Protein AF-A0A2A4QXY2-F1 (afdb_monomer_lite)

Structure (mmCIF, N/CA/C/O backbone):
data_AF-A0A2A4QXY2-F1
#
_entry.id   AF-A0A2A4QXY2-F1
#
loop_
_atom_site.group_PDB
_atom_site.id
_atom_site.type_symbol
_atom_site.label_atom_id
_atom_site.label_alt_id
_atom_site.label_comp_id
_atom_site.label_asym_id
_atom_site.label_entity_id
_atom_site.label_seq_id
_atom_site.pdbx_PDB_ins_code
_atom_site.Cartn_x
_atom_site.Cartn_y
_atom_site.Cartn_z
_atom_site.occupancy
_atom_site.B_iso_or_equiv
_atom_site.auth_seq_id
_atom_site.auth_comp_id
_atom_site.auth_asym_id
_atom_site.auth_atom_id
_atom_site.pdbx_PDB_model_num
ATOM 1 N N . MET A 1 1 ? 0.274 -10.320 -3.998 1.00 64.56 1 MET A N 1
ATOM 2 C CA . MET A 1 1 ? 1.565 -10.136 -4.715 1.00 64.56 1 MET A CA 1
ATOM 3 C C . MET A 1 1 ? 1.441 -10.577 -6.177 1.00 64.56 1 MET A C 1
ATOM 5 O O . MET A 1 1 ? 1.899 -11.655 -6.527 1.00 64.56 1 MET A O 1
ATOM 9 N N . ALA A 1 2 ? 0.780 -9.792 -7.032 1.00 75.94 2 ALA A N 1
ATOM 10 C CA . ALA A 1 2 ? 0.425 -10.254 -8.383 1.00 75.94 2 ALA A CA 1
ATOM 11 C C . ALA A 1 2 ? 1.517 -10.010 -9.442 1.00 75.94 2 ALA A C 1
ATOM 13 O O . ALA A 1 2 ? 1.658 -10.800 -10.367 1.00 75.94 2 ALA A O 1
ATOM 14 N N . VAL A 1 3 ? 2.295 -8.934 -9.296 1.00 83.56 3 VAL A N 1
ATOM 15 C CA . VAL A 1 3 ? 3.229 -8.453 -10.334 1.00 83.56 3 VAL A CA 1
ATOM 16 C C . VAL A 1 3 ? 4.704 -8.723 -10.022 1.00 83.56 3 VAL A C 1
ATOM 18 O O . VAL A 1 3 ? 5.576 -8.307 -10.771 1.00 83.56 3 VAL A O 1
ATOM 21 N N . GLY A 1 4 ? 5.003 -9.405 -8.910 1.00 85.81 4 GLY A N 1
ATOM 22 C CA . GLY A 1 4 ? 6.382 -9.747 -8.535 1.00 85.81 4 GLY A CA 1
ATOM 23 C C . GLY A 1 4 ? 7.291 -8.550 -8.224 1.00 85.81 4 GLY A C 1
ATOM 24 O O . GLY A 1 4 ? 8.505 -8.721 -8.203 1.00 85.81 4 GLY A O 1
ATOM 25 N N . TYR A 1 5 ? 6.727 -7.358 -7.983 1.00 91.69 5 TYR A N 1
ATOM 26 C CA . TYR A 1 5 ? 7.481 -6.149 -7.637 1.00 91.69 5 TYR A CA 1
ATOM 27 C C . TYR A 1 5 ? 7.986 -6.213 -6.193 1.00 91.69 5 TYR A C 1
ATOM 29 O O . TYR A 1 5 ? 7.353 -5.706 -5.269 1.00 91.69 5 TYR A O 1
ATOM 37 N N . ALA A 1 6 ? 9.082 -6.940 -6.011 1.00 92.75 6 ALA A N 1
ATOM 38 C CA . ALA A 1 6 ? 9.733 -7.188 -4.738 1.00 92.75 6 ALA A CA 1
ATOM 39 C C . ALA A 1 6 ? 11.177 -7.649 -4.968 1.00 92.75 6 ALA A C 1
ATOM 41 O O . ALA A 1 6 ? 11.533 -8.143 -6.042 1.00 92.75 6 ALA A O 1
ATOM 42 N N . THR A 1 7 ? 12.000 -7.563 -3.932 1.00 91.44 7 THR A N 1
ATOM 43 C CA . THR A 1 7 ? 13.318 -8.194 -3.902 1.00 91.44 7 THR A CA 1
ATOM 44 C C . THR A 1 7 ? 13.179 -9.615 -3.361 1.00 91.44 7 THR A C 1
ATOM 46 O O . THR A 1 7 ? 12.716 -9.835 -2.237 1.00 91.44 7 THR A O 1
ATOM 49 N N . LEU A 1 8 ? 13.599 -10.608 -4.150 1.00 90.38 8 LEU A N 1
ATOM 50 C CA . LEU A 1 8 ? 13.656 -11.992 -3.681 1.00 90.38 8 LEU A CA 1
ATOM 51 C C . LEU A 1 8 ? 14.622 -12.091 -2.494 1.00 90.38 8 LEU A C 1
ATOM 53 O O . LEU A 1 8 ? 15.745 -11.597 -2.560 1.00 90.38 8 LEU A O 1
ATOM 57 N N . TYR A 1 9 ? 14.170 -12.733 -1.418 1.00 90.94 9 TYR A N 1
ATOM 58 C CA . TYR A 1 9 ? 14.867 -12.788 -0.129 1.00 9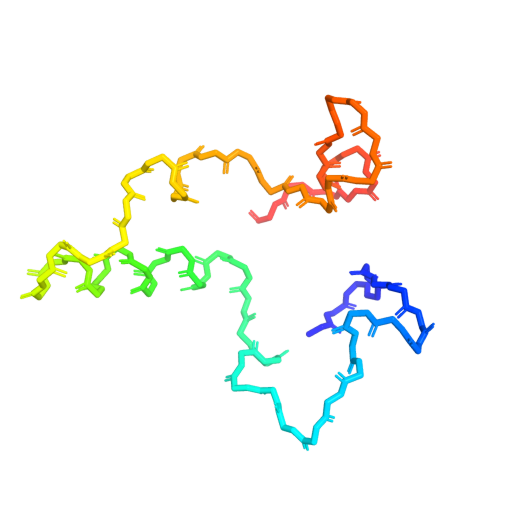0.94 9 TYR A CA 1
ATOM 59 C C . TYR A 1 9 ? 15.072 -11.426 0.567 1.00 90.94 9 TYR A C 1
ATOM 61 O O . TYR A 1 9 ? 15.813 -11.345 1.546 1.00 90.94 9 TYR A O 1
ATOM 69 N N . GLY A 1 10 ? 14.401 -10.373 0.095 1.00 93.62 10 GLY A N 1
ATOM 70 C CA . GLY A 1 10 ? 14.382 -9.045 0.703 1.00 93.62 10 GLY A CA 1
ATOM 71 C C . GLY A 1 10 ? 13.091 -8.792 1.479 1.00 93.62 10 GLY A C 1
ATOM 72 O O . GLY A 1 10 ? 12.792 -9.470 2.458 1.00 93.62 10 GLY A O 1
ATOM 73 N N . ASP A 1 11 ? 12.309 -7.821 1.019 1.00 93.00 11 ASP A N 1
ATOM 74 C CA . ASP A 1 11 ? 11.069 -7.333 1.640 1.00 93.00 11 ASP A CA 1
ATOM 75 C C . ASP A 1 11 ? 9.973 -8.401 1.795 1.00 93.00 11 ASP A C 1
ATOM 77 O O . ASP A 1 11 ? 9.096 -8.288 2.649 1.00 93.00 11 ASP A O 1
ATOM 81 N N . THR A 1 12 ? 10.046 -9.478 1.014 1.00 91.38 12 THR A N 1
ATOM 82 C CA . THR A 1 12 ? 9.095 -10.598 1.084 1.00 91.38 12 THR A CA 1
ATOM 83 C C . THR A 1 12 ? 9.409 -11.613 2.186 1.00 91.38 12 THR A C 1
ATOM 85 O O . THR A 1 12 ? 8.589 -12.496 2.449 1.00 91.38 12 THR A O 1
ATOM 88 N N . CYS A 1 13 ? 10.563 -11.508 2.852 1.00 92.69 13 CYS A N 1
ATOM 89 C CA . CYS A 1 13 ? 10.960 -12.416 3.926 1.00 92.69 13 CYS A CA 1
ATOM 90 C C . CYS A 1 13 ? 10.139 -12.194 5.205 1.00 92.69 13 CYS A C 1
ATOM 92 O O . CYS A 1 13 ? 10.267 -11.177 5.880 1.00 92.69 13 CYS A O 1
ATOM 94 N N . GLY A 1 14 ? 9.354 -13.198 5.597 1.00 89.81 14 GLY A N 1
ATOM 95 C CA . GLY A 1 14 ? 8.620 -13.216 6.862 1.00 89.81 14 GLY A CA 1
ATOM 96 C C . GLY A 1 14 ? 7.836 -14.516 7.054 1.00 89.81 14 GLY A C 1
ATOM 97 O O . GLY A 1 14 ? 7.615 -15.259 6.101 1.00 89.81 14 GLY A O 1
ATOM 98 N N . GLY A 1 15 ? 7.414 -14.809 8.289 1.00 93.00 15 GLY A N 1
ATOM 99 C CA . GLY A 1 15 ? 6.638 -16.024 8.593 1.00 93.00 15 GLY A CA 1
ATOM 100 C C . GLY A 1 15 ? 5.168 -15.949 8.158 1.00 93.00 15 GLY A C 1
ATOM 101 O O . GLY A 1 15 ? 4.582 -16.954 7.765 1.00 93.00 15 GLY A O 1
ATOM 102 N N . PHE A 1 16 ? 4.570 -14.755 8.204 1.00 93.06 16 PHE A N 1
ATOM 103 C CA . PHE A 1 16 ? 3.192 -14.502 7.782 1.00 93.06 16 PHE A CA 1
ATOM 104 C C . PHE A 1 16 ? 3.046 -13.063 7.280 1.00 93.06 16 PHE A C 1
ATOM 106 O O . PHE A 1 16 ? 3.601 -12.141 7.872 1.00 93.06 16 PHE A O 1
ATOM 113 N N . ASN A 1 17 ? 2.269 -12.869 6.213 1.00 93.62 17 ASN A N 1
ATOM 114 C CA . ASN A 1 17 ? 1.954 -11.552 5.668 1.00 93.62 17 ASN A CA 1
ATOM 115 C C . ASN A 1 17 ? 0.432 -11.373 5.621 1.00 93.62 17 ASN A C 1
ATOM 117 O O . ASN A 1 17 ? -0.248 -11.999 4.808 1.00 93.62 17 ASN A O 1
ATOM 121 N N . ALA A 1 18 ? -0.079 -10.500 6.491 1.00 94.88 18 ALA A N 1
ATOM 122 C CA . ALA A 1 18 ? -1.508 -10.247 6.660 1.00 94.88 18 ALA A CA 1
ATOM 123 C C . ALA A 1 18 ? -2.169 -9.572 5.446 1.00 94.88 18 ALA A C 1
ATOM 125 O O . ALA A 1 18 ? -3.381 -9.664 5.288 1.00 94.88 18 ALA A O 1
ATOM 126 N N . LEU A 1 19 ? -1.388 -8.903 4.593 1.00 94.94 19 LEU A N 1
ATOM 127 C CA . LEU A 1 19 ? -1.887 -8.120 3.459 1.00 94.94 19 LEU A CA 1
ATOM 128 C C . LEU A 1 19 ? -1.543 -8.747 2.100 1.00 94.94 19 LEU A C 1
ATOM 130 O O . LEU A 1 19 ? -1.823 -8.148 1.066 1.00 94.94 19 LEU A O 1
ATOM 134 N N . LYS A 1 20 ? -0.940 -9.945 2.067 1.00 92.88 20 LYS A N 1
ATOM 135 C CA . LYS A 1 20 ? -0.385 -10.543 0.834 1.00 92.88 20 LYS A CA 1
ATOM 136 C C . LYS A 1 20 ? -1.402 -10.718 -0.305 1.00 92.88 20 LYS A C 1
ATOM 138 O O . LYS A 1 20 ? -1.008 -10.659 -1.476 1.00 92.88 20 LYS A O 1
ATOM 143 N N . ASP A 1 21 ? -2.671 -10.913 0.056 1.00 93.75 21 ASP A N 1
ATOM 144 C CA . ASP A 1 21 ? -3.797 -11.191 -0.844 1.00 93.75 21 ASP A CA 1
ATOM 145 C C . ASP A 1 21 ? -4.707 -9.963 -1.046 1.00 93.75 21 ASP A C 1
ATOM 147 O O . ASP A 1 21 ? -5.795 -10.074 -1.604 1.00 93.75 21 ASP A O 1
ATOM 151 N N . VAL A 1 22 ? -4.271 -8.783 -0.596 1.00 94.50 22 VAL A N 1
ATOM 152 C CA . VAL A 1 22 ? -5.021 -7.526 -0.698 1.00 94.50 22 VAL A CA 1
ATOM 153 C C . VAL A 1 22 ? -4.386 -6.641 -1.771 1.00 94.50 22 VAL A C 1
ATOM 155 O O . VAL A 1 22 ? -3.170 -6.443 -1.788 1.00 94.50 22 VAL A O 1
ATOM 158 N N . TYR A 1 23 ? -5.202 -6.104 -2.682 1.00 95.25 23 TYR A N 1
ATOM 159 C CA . TYR A 1 23 ? -4.726 -5.150 -3.687 1.00 95.25 23 TYR A CA 1
ATOM 160 C C . TYR A 1 23 ? -4.336 -3.817 -3.051 1.00 95.25 23 TYR A C 1
ATOM 162 O O . TYR A 1 23 ? -4.902 -3.398 -2.041 1.00 95.25 23 TYR A O 1
ATOM 170 N N . LYS A 1 24 ? -3.382 -3.116 -3.673 1.00 94.38 24 LYS A N 1
ATOM 171 C CA . LYS A 1 24 ? -2.878 -1.833 -3.170 1.00 94.38 24 LYS A CA 1
ATOM 172 C C . LYS A 1 24 ? -3.990 -0.786 -3.030 1.00 94.38 24 LYS A C 1
ATOM 174 O O . LYS A 1 24 ? -4.037 -0.099 -2.014 1.00 94.38 24 LYS A O 1
ATOM 179 N N . THR A 1 25 ? -4.910 -0.720 -3.990 1.00 95.31 25 THR A N 1
ATOM 180 C CA . THR A 1 25 ? -6.112 0.131 -3.935 1.00 95.31 25 THR A CA 1
ATOM 181 C C . THR A 1 25 ? -6.976 -0.178 -2.712 1.00 95.31 25 THR A C 1
ATOM 183 O O . THR A 1 25 ? -7.311 0.725 -1.952 1.00 95.31 25 THR A O 1
ATOM 186 N N . THR A 1 26 ? -7.214 -1.458 -2.418 1.00 97.12 26 THR A N 1
ATOM 187 C CA . THR A 1 26 ? -7.939 -1.880 -1.210 1.00 97.12 26 THR A CA 1
ATOM 188 C C . THR A 1 26 ? -7.197 -1.530 0.083 1.00 97.12 26 THR A C 1
ATOM 190 O O . THR A 1 26 ? -7.837 -1.190 1.075 1.00 97.12 26 THR A O 1
ATOM 193 N N . VAL A 1 27 ? -5.857 -1.565 0.102 1.00 97.19 27 VAL A N 1
ATOM 194 C CA . VAL A 1 27 ? -5.077 -1.097 1.265 1.00 97.19 27 VAL A CA 1
ATOM 195 C C . VAL A 1 27 ? -5.325 0.391 1.518 1.00 97.19 27 VAL A C 1
ATOM 197 O O . VAL A 1 27 ? -5.516 0.774 2.670 1.00 97.19 27 VAL A O 1
ATOM 200 N N . TYR A 1 28 ? -5.383 1.221 0.471 1.00 97.00 28 TYR A N 1
ATOM 201 C CA . TYR A 1 28 ? -5.713 2.641 0.618 1.00 97.00 28 TYR A CA 1
ATOM 202 C C . TYR A 1 28 ? -7.117 2.857 1.193 1.00 97.00 28 TYR A C 1
ATOM 204 O O . TYR A 1 28 ? -7.286 3.667 2.106 1.00 97.00 28 TYR A O 1
ATOM 212 N N . ASP A 1 29 ? -8.112 2.116 0.708 1.00 97.44 29 ASP 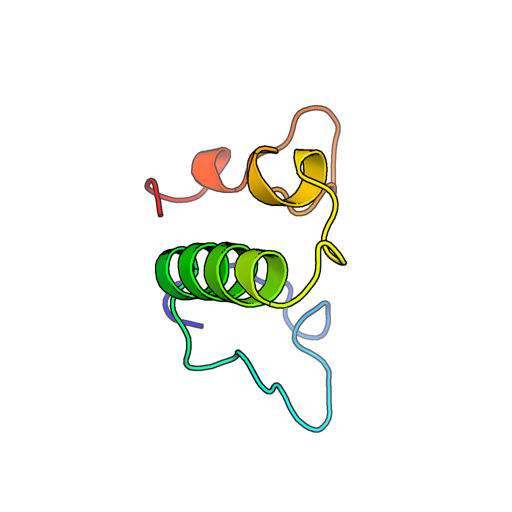A N 1
ATOM 213 C CA . ASP A 1 29 ? -9.484 2.201 1.221 1.00 97.44 29 ASP A CA 1
ATOM 214 C C . ASP A 1 29 ? -9.569 1.754 2.685 1.00 97.44 29 ASP A C 1
ATOM 216 O O . ASP A 1 29 ? -10.188 2.427 3.510 1.00 97.44 29 ASP A O 1
ATOM 220 N N . LEU A 1 30 ? -8.862 0.678 3.043 1.00 97.25 30 LEU A N 1
ATOM 221 C CA . LEU A 1 30 ? -8.768 0.193 4.419 1.00 97.25 30 LEU A CA 1
ATOM 222 C C . LEU A 1 30 ? -8.101 1.219 5.345 1.00 97.25 30 LEU A C 1
ATOM 224 O O . LEU A 1 30 ? -8.547 1.405 6.477 1.00 97.25 30 LEU A O 1
ATOM 228 N N . SER A 1 31 ? -7.050 1.902 4.881 1.00 97.62 31 SER A N 1
ATOM 229 C CA 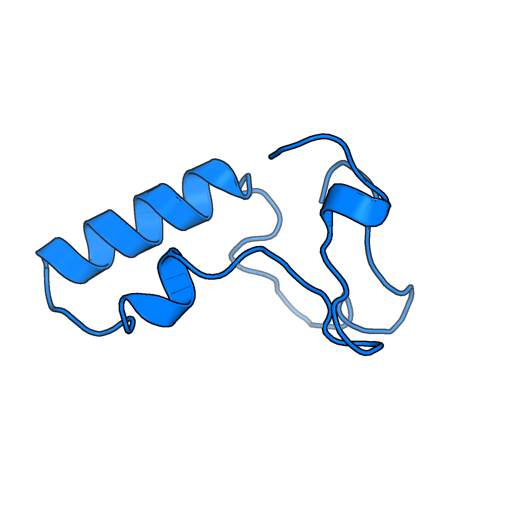. SER A 1 31 ? -6.392 2.970 5.639 1.00 97.62 31 SER A CA 1
ATOM 230 C C . SER A 1 31 ? -7.333 4.145 5.911 1.00 97.62 31 SER A C 1
ATOM 232 O O . SER A 1 31 ? -7.374 4.632 7.042 1.00 97.62 31 SER A O 1
ATOM 234 N N . ARG A 1 32 ? -8.125 4.568 4.915 1.00 97.50 32 ARG A N 1
ATOM 235 C CA . ARG A 1 32 ? -9.126 5.636 5.086 1.00 97.50 32 ARG A CA 1
ATOM 236 C C . ARG A 1 32 ? -10.216 5.222 6.065 1.00 97.50 32 ARG A C 1
ATOM 238 O O . ARG A 1 32 ? -10.430 5.922 7.050 1.00 97.50 32 ARG A O 1
ATOM 245 N N . TRP A 1 33 ? -10.801 4.040 5.871 1.00 97.75 33 TRP A N 1
ATOM 246 C CA . TRP A 1 33 ? -11.792 3.478 6.791 1.00 97.75 33 TRP A CA 1
ATOM 247 C C . TRP A 1 33 ? -11.259 3.390 8.229 1.00 97.75 33 TRP A C 1
ATOM 249 O O . TRP A 1 33 ? -11.950 3.753 9.182 1.00 97.75 33 TRP A O 1
ATOM 259 N N . ARG A 1 34 ? -10.003 2.961 8.419 1.00 97.56 34 ARG A N 1
ATOM 260 C CA . ARG A 1 34 ? -9.395 2.886 9.754 1.00 97.56 34 ARG A CA 1
ATOM 261 C C . ARG A 1 34 ? -9.289 4.265 10.406 1.00 97.56 34 ARG A C 1
ATOM 263 O O . ARG A 1 34 ? -9.501 4.360 11.617 1.00 97.56 34 ARG A O 1
ATOM 270 N N . ASN A 1 35 ? -8.969 5.300 9.635 1.00 97.62 35 ASN A N 1
ATOM 271 C CA . ASN A 1 35 ? -8.868 6.672 10.125 1.00 97.62 35 ASN A CA 1
ATOM 272 C C . ASN A 1 35 ? -10.223 7.299 10.472 1.00 97.62 35 ASN A C 1
ATOM 274 O O . ASN A 1 35 ? -10.266 8.121 11.385 1.00 97.62 35 ASN A O 1
ATOM 278 N N . GLU A 1 36 ? -11.319 6.874 9.836 1.00 97.88 36 GLU A N 1
ATOM 279 C CA . GLU A 1 36 ? -12.680 7.269 10.237 1.00 97.88 36 GLU A CA 1
ATOM 280 C C . GLU A 1 36 ? -13.010 6.809 11.663 1.00 97.88 36 GLU A C 1
ATOM 282 O O . GLU A 1 36 ? -13.702 7.510 12.397 1.00 97.88 36 GLU A O 1
ATOM 287 N N . GLN A 1 37 ? -12.487 5.650 12.083 1.00 97.81 37 GLN A N 1
ATOM 288 C CA . GLN A 1 37 ? -12.694 5.137 13.442 1.00 97.81 37 GLN A CA 1
ATOM 289 C C . GLN A 1 37 ? -11.827 5.877 14.470 1.00 97.81 37 GLN A C 1
ATOM 291 O O . GLN A 1 37 ? -12.244 6.128 15.598 1.00 97.81 37 GLN A O 1
ATOM 296 N N . SER A 1 38 ? -10.583 6.183 14.099 1.00 97.75 38 SER A N 1
ATOM 297 C CA . SER A 1 38 ? -9.653 6.993 14.888 1.00 97.75 38 SER A CA 1
ATOM 298 C C . SER A 1 38 ? -8.454 7.367 14.008 1.00 97.75 38 SER A C 1
ATOM 300 O O . SER A 1 38 ? -7.876 6.456 13.404 1.00 97.75 38 SER A O 1
ATOM 302 N N . PRO A 1 39 ? -8.046 8.649 13.947 1.00 96.06 39 PRO A N 1
ATOM 303 C CA . PRO A 1 39 ? -7.014 9.132 13.029 1.00 96.06 39 PRO A CA 1
ATOM 304 C C . PRO A 1 39 ? -5.615 8.713 13.498 1.00 96.06 39 PRO A C 1
ATOM 306 O O . PRO A 1 39 ? -4.922 9.454 14.192 1.00 96.06 39 PRO A O 1
ATOM 309 N N . VAL A 1 40 ? -5.212 7.493 13.141 1.00 97.81 40 VAL A N 1
ATOM 310 C CA . VAL A 1 40 ? -3.936 6.889 13.564 1.00 97.81 40 VAL A CA 1
ATOM 311 C C . VAL A 1 40 ? -2.901 6.831 12.445 1.00 97.81 40 VAL A C 1
ATOM 313 O O . VAL A 1 40 ? -1.709 6.768 12.730 1.00 97.81 40 VAL A O 1
ATOM 316 N N . ILE A 1 41 ? -3.332 6.851 11.183 1.00 97.75 41 ILE A N 1
ATOM 317 C CA . ILE A 1 41 ? -2.447 6.892 10.018 1.00 97.75 41 ILE A CA 1
ATOM 318 C C . ILE A 1 41 ? -2.322 8.358 9.585 1.00 97.75 41 ILE A C 1
ATOM 320 O O . ILE A 1 41 ? -3.335 8.970 9.251 1.00 97.75 41 ILE A O 1
ATOM 324 N N . PRO A 1 42 ? -1.123 8.954 9.571 1.00 97.94 42 PRO A N 1
ATOM 325 C CA . PRO A 1 42 ? -0.948 10.317 9.082 1.00 97.94 42 PRO A CA 1
ATOM 326 C C . PRO A 1 42 ? -1.376 10.473 7.614 1.00 97.94 42 PRO A C 1
ATOM 328 O O . PRO A 1 42 ? -1.063 9.624 6.780 1.00 97.94 42 PRO A O 1
ATOM 331 N N . GLU A 1 43 ? -2.046 11.578 7.280 1.00 96.06 43 GLU A N 1
ATOM 332 C CA . GLU A 1 43 ? -2.586 11.814 5.928 1.00 96.06 43 GLU A CA 1
ATOM 333 C C . GLU A 1 4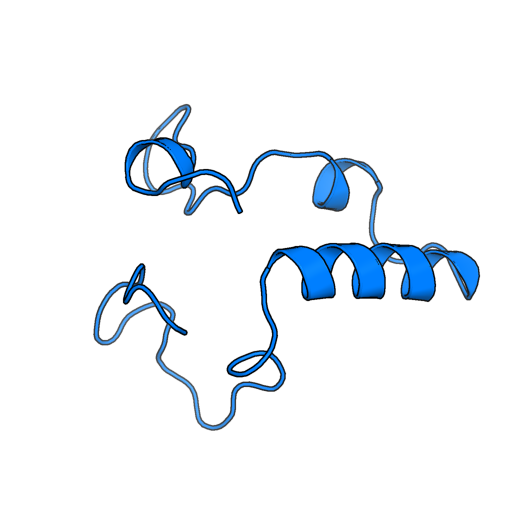3 ? -1.499 11.801 4.840 1.00 96.06 43 GLU A C 1
ATOM 335 O O . GLU A 1 43 ? -1.713 11.324 3.725 1.00 96.06 43 GLU A O 1
ATOM 340 N N . ASN A 1 44 ? -0.287 12.256 5.170 1.00 96.50 44 ASN A N 1
ATOM 341 C CA . ASN A 1 44 ? 0.846 12.231 4.245 1.00 96.50 44 ASN A CA 1
ATOM 342 C C . ASN A 1 44 ? 1.288 10.803 3.878 1.00 96.50 44 ASN A C 1
ATOM 344 O O . ASN A 1 44 ? 1.839 10.610 2.802 1.00 96.50 44 ASN A O 1
ATOM 348 N N . ILE A 1 45 ? 1.037 9.795 4.720 1.00 96.25 45 ILE A N 1
ATOM 349 C CA . ILE A 1 45 ? 1.334 8.386 4.403 1.00 96.25 45 ILE A CA 1
ATOM 350 C C . ILE A 1 45 ? 0.335 7.825 3.380 1.00 96.25 45 ILE A C 1
ATOM 352 O O . ILE A 1 45 ? 0.695 6.958 2.588 1.00 96.25 45 ILE A O 1
ATOM 356 N N . ILE A 1 46 ? -0.903 8.330 3.373 1.00 96.00 46 ILE A N 1
ATOM 357 C CA . ILE A 1 46 ? -1.964 7.903 2.447 1.00 96.00 46 ILE A CA 1
ATOM 358 C C . ILE A 1 46 ? -1.833 8.624 1.099 1.00 96.00 46 ILE A C 1
ATOM 360 O O . ILE A 1 46 ? -2.088 8.028 0.056 1.00 96.00 46 ILE A O 1
ATOM 364 N N . THR A 1 47 ? -1.439 9.899 1.112 1.00 94.88 47 THR A N 1
ATOM 365 C CA . THR A 1 47 ? -1.388 10.753 -0.089 1.00 94.88 47 THR A CA 1
ATOM 366 C C . THR A 1 47 ? -0.057 10.718 -0.832 1.00 94.88 47 THR A C 1
ATOM 368 O O . THR A 1 47 ? -0.024 11.003 -2.028 1.00 94.88 47 THR A O 1
ATOM 371 N N . ARG A 1 48 ? 1.046 10.361 -0.162 1.00 93.50 48 ARG A N 1
ATOM 372 C CA . ARG A 1 48 ? 2.344 10.187 -0.821 1.00 93.50 48 ARG A CA 1
ATOM 373 C C . ARG A 1 48 ? 2.285 9.038 -1.833 1.00 93.50 48 ARG A C 1
ATOM 375 O O . ARG A 1 48 ? 1.711 7.984 -1.555 1.00 93.50 48 ARG A O 1
ATOM 382 N N . ALA A 1 49 ? 2.935 9.235 -2.980 1.00 93.12 49 ALA A N 1
ATOM 383 C CA . ALA A 1 49 ? 3.070 8.206 -4.005 1.00 93.12 49 ALA A CA 1
ATOM 384 C C . ALA A 1 49 ? 3.762 6.936 -3.453 1.00 93.12 49 ALA A C 1
ATOM 386 O O . ALA A 1 49 ? 4.688 7.054 -2.640 1.00 93.12 49 ALA A O 1
ATOM 387 N N . PRO A 1 50 ? 3.342 5.726 -3.875 1.00 94.06 50 PRO A N 1
ATOM 388 C CA . PRO A 1 50 ? 4.059 4.493 -3.566 1.00 94.06 50 PRO A CA 1
ATOM 389 C C . PRO A 1 50 ? 5.514 4.555 -4.040 1.00 94.06 50 PRO A C 1
ATOM 391 O O . PRO A 1 50 ? 5.790 4.972 -5.167 1.00 94.06 50 PRO A O 1
ATOM 394 N N . SER A 1 51 ? 6.434 4.136 -3.175 1.00 94.62 51 SER A N 1
ATOM 395 C CA . SER A 1 51 ? 7.858 4.063 -3.484 1.00 94.62 51 SER A CA 1
ATOM 396 C C . SER A 1 51 ? 8.540 3.009 -2.620 1.00 94.62 51 SER A C 1
ATOM 398 O O . SER A 1 51 ? 8.255 2.907 -1.423 1.00 94.62 51 SER A O 1
ATOM 400 N N . ALA A 1 52 ? 9.488 2.281 -3.212 1.00 93.88 52 ALA A N 1
ATOM 401 C CA . ALA A 1 52 ? 10.446 1.448 -2.487 1.00 93.88 52 ALA A CA 1
ATOM 402 C C . ALA A 1 52 ? 11.590 2.257 -1.835 1.00 93.88 52 ALA A C 1
ATOM 404 O O . ALA A 1 52 ? 12.367 1.690 -1.072 1.00 93.88 52 ALA A O 1
ATOM 405 N N . GLU A 1 53 ? 11.708 3.557 -2.139 1.00 92.81 53 GLU A N 1
ATOM 406 C CA . GLU A 1 53 ? 12.697 4.487 -1.565 1.00 92.81 53 GLU A CA 1
ATOM 407 C C . GLU A 1 53 ? 14.169 4.023 -1.696 1.00 92.81 53 GLU A C 1
ATOM 409 O O . GLU A 1 53 ? 15.022 4.359 -0.876 1.00 92.81 53 GLU A O 1
ATOM 414 N N . LEU A 1 54 ? 14.505 3.266 -2.749 1.00 93.88 54 LEU A N 1
ATOM 415 C CA . LEU A 1 54 ? 15.857 2.731 -2.987 1.00 93.88 54 LEU A CA 1
ATOM 416 C C . LEU A 1 54 ?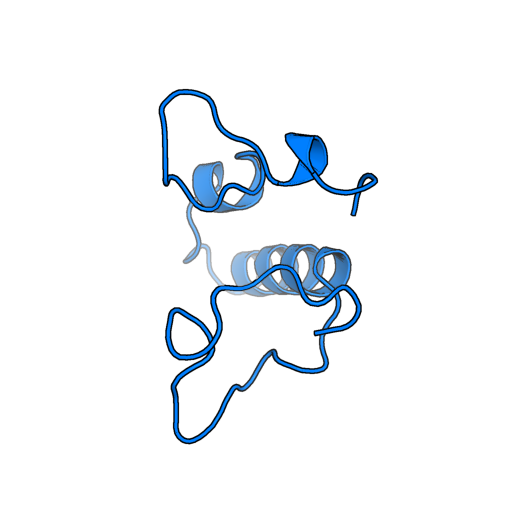 16.797 3.738 -3.668 1.00 93.88 54 LEU A C 1
ATOM 418 O O . LEU A 1 54 ? 18.012 3.539 -3.690 1.00 93.88 54 LEU A O 1
ATOM 422 N N . ARG A 1 55 ? 16.249 4.807 -4.254 1.00 93.44 55 ARG A N 1
ATOM 423 C CA . ARG A 1 55 ? 16.992 5.933 -4.844 1.00 93.44 55 ARG A CA 1
ATOM 424 C C . ARG A 1 55 ? 16.163 7.229 -4.772 1.00 93.44 55 ARG A C 1
ATOM 426 O O . ARG A 1 55 ? 14.945 7.138 -4.602 1.00 93.44 55 ARG A O 1
ATOM 433 N N . PRO A 1 56 ? 16.784 8.416 -4.931 1.00 94.94 56 PRO A N 1
ATOM 434 C CA . PRO A 1 56 ? 16.063 9.690 -4.945 1.00 94.94 56 PRO A CA 1
ATOM 435 C C . PRO A 1 56 ? 14.941 9.724 -5.988 1.00 94.94 56 PRO A C 1
ATOM 437 O O . PRO A 1 56 ? 15.108 9.195 -7.088 1.00 94.94 56 PRO A O 1
ATOM 440 N N . ASP A 1 57 ? 13.817 10.338 -5.609 1.00 92.25 57 ASP A N 1
ATOM 441 C CA . ASP A 1 57 ? 12.635 10.592 -6.449 1.00 92.25 57 ASP A CA 1
ATOM 442 C C . ASP A 1 57 ? 11.980 9.346 -7.079 1.00 92.25 57 ASP A C 1
AT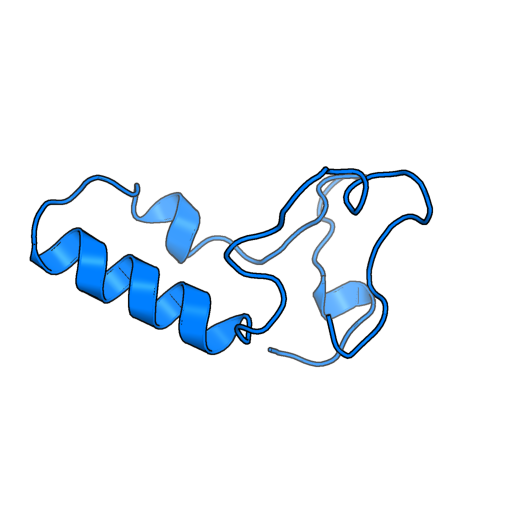OM 444 O O . ASP A 1 57 ? 11.186 9.460 -8.009 1.00 92.25 57 ASP A O 1
ATOM 448 N N . GLN A 1 58 ? 12.286 8.148 -6.573 1.00 95.44 58 GLN A N 1
ATOM 449 C CA . GLN A 1 58 ? 11.710 6.899 -7.069 1.00 95.44 58 GLN A CA 1
ATOM 450 C C . GLN A 1 58 ? 10.204 6.820 -6.806 1.00 95.44 58 GLN A C 1
ATOM 452 O O . GLN A 1 58 ? 9.759 7.062 -5.681 1.00 95.44 58 GLN A O 1
ATOM 457 N N . THR A 1 59 ? 9.453 6.322 -7.789 1.00 94.25 59 THR A N 1
ATOM 458 C CA . THR A 1 59 ? 8.078 5.840 -7.605 1.00 94.25 59 THR A CA 1
ATOM 459 C C . THR A 1 59 ? 7.932 4.393 -8.078 1.00 94.25 59 THR A C 1
ATOM 461 O O . THR A 1 59 ? 8.727 3.908 -8.885 1.00 94.25 59 THR A O 1
ATOM 464 N N . ASP A 1 60 ? 6.925 3.679 -7.578 1.00 92.25 60 ASP A N 1
ATOM 465 C CA . ASP A 1 60 ? 6.613 2.327 -8.067 1.00 92.25 60 ASP A CA 1
ATOM 466 C C . ASP A 1 60 ? 6.143 2.350 -9.536 1.00 92.25 60 ASP A C 1
ATOM 468 O O . ASP A 1 60 ? 6.454 1.441 -10.309 1.00 92.25 60 ASP A O 1
ATOM 472 N N . GLU A 1 61 ? 5.436 3.414 -9.934 1.00 91.88 61 GLU A N 1
ATOM 473 C CA . GLU A 1 61 ? 4.926 3.623 -11.298 1.00 91.88 61 GLU A CA 1
ATOM 474 C C . GLU A 1 61 ? 6.049 3.845 -12.328 1.00 91.88 61 GLU A C 1
ATOM 476 O O . GLU A 1 61 ? 5.836 3.667 -13.525 1.00 91.88 61 GLU A O 1
ATOM 481 N N . ASP A 1 62 ? 7.285 4.120 -11.888 1.00 89.56 62 ASP A N 1
ATOM 482 C CA . ASP A 1 62 ? 8.463 4.110 -12.768 1.00 89.56 62 ASP A CA 1
ATOM 483 C C . ASP A 1 62 ? 8.679 2.731 -13.424 1.00 89.56 62 ASP A C 1
ATOM 485 O O . ASP A 1 62 ? 9.361 2.611 -14.442 1.00 89.56 62 ASP A O 1
ATOM 489 N N . SER A 1 63 ? 8.178 1.663 -12.796 1.00 87.88 63 SER A N 1
ATOM 490 C CA . SER A 1 63 ? 8.365 0.268 -13.219 1.00 87.88 63 SER A CA 1
ATOM 491 C C . SER A 1 63 ? 7.054 -0.486 -13.444 1.00 87.88 63 SER A C 1
ATOM 493 O O . SER A 1 63 ? 7.080 -1.589 -13.992 1.00 87.88 63 SER A O 1
ATOM 495 N N . LEU A 1 64 ? 5.923 0.075 -13.013 1.00 90.69 64 LEU A N 1
ATOM 496 C CA . LEU A 1 64 ? 4.608 -0.558 -13.023 1.00 90.69 64 LEU A CA 1
ATOM 497 C C . LEU A 1 64 ? 3.554 0.356 -13.667 1.00 90.69 64 LEU A C 1
ATOM 499 O O . LEU A 1 64 ? 3.694 1.574 -13.636 1.00 90.69 64 LEU A O 1
ATOM 503 N N . PRO A 1 65 ? 2.453 -0.199 -14.203 1.00 90.38 65 PRO A N 1
ATOM 504 C CA . PRO A 1 65 ? 1.250 0.587 -14.458 1.00 90.38 65 PRO A CA 1
ATOM 505 C C . PRO A 1 65 ? 0.679 1.185 -13.156 1.00 90.38 65 PRO A C 1
ATOM 507 O O . PRO A 1 65 ? 0.945 0.638 -12.081 1.00 90.38 65 PRO A O 1
ATOM 510 N N . PRO A 1 66 ? -0.156 2.238 -13.243 1.00 88.44 66 PRO A N 1
ATOM 511 C CA . PRO A 1 66 ? -0.875 2.774 -12.088 1.00 88.44 66 PRO A CA 1
ATOM 512 C C . PRO A 1 66 ? -1.695 1.704 -11.352 1.00 88.44 66 PRO A C 1
ATOM 514 O O . PRO A 1 66 ? -2.229 0.784 -11.983 1.00 88.44 66 PRO A O 1
ATOM 517 N N . TYR A 1 67 ? -1.775 1.839 -10.024 1.00 84.75 67 TYR A N 1
ATOM 518 C CA . TYR A 1 67 ? -2.430 0.884 -9.116 1.00 84.75 67 TYR A CA 1
ATOM 519 C C . TYR A 1 67 ? -3.960 0.913 -9.148 1.00 84.75 67 TYR A C 1
ATOM 521 O O . TYR A 1 67 ? -4.548 2.013 -9.233 1.00 84.75 67 TYR A O 1
#

Secondary structure (DSSP, 8-state):
--S--S-TTTTT-SS--TTTTS-HHHHHHHHHHHHHH---S-HHHHHSPP---SSTT--GGGTS---

pLDDT: mean 93.16, std 5.24, range [64.56, 97.94]

Foldseek 3Di:
DPPPPDDVVPPPDDPDDPCPPPDPVRVLVVLVVVVVVPNPDDPCVSPDADAPPPDPPGHPCVPDPDD

Radius of gyration: 13.41 Å; chains: 1; bounding box: 30×28×29 Å

Sequence (67 aa):
MAVGYATLYGDTCGGFNALKDVYKTTVYDLSRWRNEQSPVIPENIITRAPSAELRPDQTDEDSLPPY